Protein AF-A0A2E3FMR4-F1 (afdb_monomer)

pLDDT: mean 72.47, std 11.79, range [48.62, 92.38]

Sequence (76 aa):
MPRHMGINRAYVSGEIEKTPQEKQKELEEKMKKFLEKGGKIEKVLPGAAYNLGSMEKSGKPHWTDKELKDAAKKKD

Foldseek 3Di:
DDPDPDPPPPPPDDDDPPDPVVVVVVVVVVVVVCVVVVHDDDDDQPCLVVQQPDDDPVRHGPDDPVRSNVVSVVVD

Structure (mmCIF, N/CA/C/O backbone):
data_AF-A0A2E3FMR4-F1
#
_entry.id   AF-A0A2E3FMR4-F1
#
loop_
_atom_site.group_PDB
_atom_site.id
_atom_site.type_symbol
_atom_site.label_atom_id
_atom_site.label_alt_id
_atom_site.label_comp_id
_atom_site.label_asym_id
_atom_site.label_entity_id
_atom_site.label_seq_id
_atom_site.pdbx_PDB_ins_code
_atom_site.Cartn_x
_atom_site.Cartn_y
_atom_site.Cartn_z
_atom_site.occupancy
_atom_site.B_iso_or_equiv
_atom_site.auth_seq_id
_atom_site.auth_comp_id
_atom_site.auth_asym_id
_atom_site.auth_atom_id
_atom_site.pdbx_PDB_model_num
ATOM 1 N N . MET A 1 1 ? -0.851 -25.363 54.676 1.00 48.62 1 MET A N 1
ATOM 2 C CA . MET A 1 1 ? -0.752 -23.930 54.313 1.00 48.62 1 MET A CA 1
ATOM 3 C C . MET A 1 1 ? -0.697 -23.817 52.793 1.00 48.62 1 MET A C 1
ATOM 5 O O . MET A 1 1 ? 0.223 -24.399 52.224 1.00 48.62 1 MET A O 1
ATOM 9 N N . PRO A 1 2 ? -1.649 -23.160 52.108 1.00 51.22 2 PRO A N 1
ATOM 10 C CA . PRO A 1 2 ? -1.590 -23.033 50.652 1.00 51.22 2 PRO A CA 1
ATOM 11 C C . PRO A 1 2 ? -0.512 -22.015 50.247 1.00 51.22 2 PRO A C 1
ATOM 13 O O . PRO A 1 2 ? -0.571 -20.851 50.635 1.00 51.22 2 PRO A O 1
ATOM 16 N N . ARG A 1 3 ? 0.492 -22.472 49.484 1.00 57.16 3 ARG A N 1
ATOM 17 C CA . ARG A 1 3 ? 1.648 -21.695 48.993 1.00 57.16 3 ARG A CA 1
ATOM 18 C C . ARG A 1 3 ? 1.396 -21.042 47.629 1.00 57.16 3 ARG A C 1
ATOM 20 O O . ARG A 1 3 ? 2.174 -21.243 46.704 1.00 57.16 3 ARG A O 1
ATOM 27 N N . HIS A 1 4 ? 0.342 -20.250 47.487 1.00 59.62 4 HIS A N 1
ATOM 28 C CA . HIS A 1 4 ? 0.287 -19.300 46.375 1.00 59.62 4 HIS A CA 1
ATOM 29 C C . HIS A 1 4 ? -0.699 -18.174 46.684 1.00 59.62 4 HIS A C 1
ATOM 31 O O . HIS A 1 4 ? -1.907 -18.288 46.485 1.00 59.62 4 HIS A O 1
ATOM 37 N N . MET A 1 5 ? -0.168 -17.037 47.132 1.00 57.44 5 MET A N 1
ATOM 38 C CA . MET A 1 5 ? -0.831 -15.776 46.828 1.00 57.44 5 MET A CA 1
ATOM 39 C C . MET A 1 5 ? -0.733 -15.619 45.315 1.00 57.44 5 MET A C 1
ATOM 41 O O . MET A 1 5 ? 0.347 -15.360 44.784 1.00 57.44 5 MET A O 1
ATOM 45 N N . GLY A 1 6 ? -1.840 -15.905 44.625 1.00 60.06 6 GLY A N 1
ATOM 46 C CA . GLY A 1 6 ? -1.966 -15.648 43.200 1.00 60.06 6 GLY A CA 1
ATOM 47 C C . GLY A 1 6 ? -1.569 -14.201 42.972 1.00 60.06 6 GLY A C 1
ATOM 48 O O . GLY A 1 6 ? -2.135 -13.299 43.587 1.00 60.06 6 GLY A O 1
ATOM 49 N N . ILE A 1 7 ? -0.523 -14.001 42.177 1.00 60.84 7 ILE A N 1
ATOM 50 C CA . ILE A 1 7 ? -0.046 -12.679 41.798 1.00 60.84 7 ILE A CA 1
ATOM 51 C C . ILE A 1 7 ? -1.260 -11.963 41.215 1.00 60.84 7 ILE A C 1
ATOM 53 O O . ILE A 1 7 ? -1.719 -12.317 40.131 1.00 60.84 7 ILE A O 1
ATOM 57 N N . ASN A 1 8 ? -1.796 -10.989 41.949 1.00 60.09 8 ASN A N 1
ATOM 58 C CA . ASN A 1 8 ? -2.905 -10.155 41.510 1.00 60.09 8 ASN A CA 1
ATOM 59 C C . ASN A 1 8 ? -2.351 -9.151 40.484 1.00 60.09 8 ASN A C 1
ATOM 61 O O . ASN A 1 8 ? -2.257 -7.950 40.719 1.00 60.09 8 ASN A O 1
ATOM 65 N N . ARG A 1 9 ? -1.829 -9.680 39.374 1.00 60.53 9 ARG A N 1
ATOM 66 C CA . ARG A 1 9 ? -1.357 -8.910 38.234 1.00 60.53 9 ARG A CA 1
ATOM 67 C C . ARG A 1 9 ? -2.616 -8.465 37.513 1.00 60.53 9 AR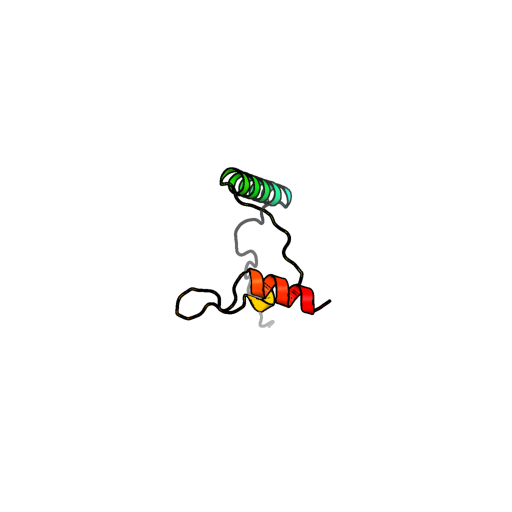G A C 1
ATOM 69 O O . ARG A 1 9 ? -3.296 -9.285 36.904 1.00 60.53 9 ARG A O 1
ATOM 76 N N . ALA A 1 10 ? -2.936 -7.181 37.610 1.00 63.28 10 ALA A N 1
ATOM 77 C CA . ALA A 1 10 ? -3.983 -6.577 36.805 1.00 63.28 10 ALA A CA 1
ATOM 78 C C . ALA A 1 10 ? -3.600 -6.713 35.320 1.00 63.28 10 ALA A C 1
ATOM 80 O O . ALA A 1 10 ? -2.847 -5.906 34.782 1.00 63.28 10 ALA A O 1
ATOM 81 N N . TYR A 1 11 ? -4.079 -7.767 34.660 1.00 62.06 11 TYR A N 1
ATOM 82 C CA . TYR A 1 11 ? -3.994 -7.928 33.210 1.00 62.06 11 TYR A CA 1
ATOM 83 C C . TYR A 1 11 ? -5.052 -7.049 32.537 1.00 62.06 11 TYR A C 1
ATOM 85 O O . TYR A 1 11 ? -5.946 -7.556 31.878 1.00 62.06 11 TYR A O 1
ATOM 93 N N . VAL A 1 12 ? -4.953 -5.730 32.699 1.00 62.44 12 VAL A N 1
ATOM 94 C CA . VAL A 1 12 ? -5.399 -4.790 31.664 1.00 62.44 12 VAL A CA 1
ATOM 95 C C . VAL A 1 12 ? -4.342 -3.698 31.581 1.00 62.44 12 VAL A C 1
ATOM 97 O O . VAL A 1 12 ? -4.312 -2.727 32.332 1.00 62.44 12 VAL A O 1
ATOM 100 N N . SER A 1 13 ? -3.403 -3.976 30.690 1.00 60.66 13 SER A N 1
ATOM 101 C CA . SER A 1 13 ? -2.338 -3.116 30.211 1.00 60.66 13 SER A CA 1
ATOM 102 C C . SER A 1 13 ? -2.868 -2.405 28.963 1.00 60.66 13 SER A C 1
ATOM 104 O O . SER A 1 13 ? -3.201 -3.075 27.992 1.00 60.66 13 SER A O 1
ATOM 106 N N . GLY A 1 14 ? -2.920 -1.070 28.981 1.00 68.75 14 GLY A N 1
ATOM 107 C CA . GLY A 1 14 ? -3.028 -0.250 27.765 1.00 68.75 14 GLY A CA 1
ATOM 108 C C . GLY A 1 14 ? -4.358 0.468 27.508 1.00 68.75 14 GLY A C 1
ATOM 109 O O . GLY A 1 14 ? -5.371 0.201 28.149 1.00 68.75 14 GLY A O 1
ATOM 110 N N . GLU A 1 15 ? -4.288 1.431 26.577 1.00 67.12 15 GLU A N 1
ATOM 111 C CA . GLU A 1 15 ? -5.386 2.285 26.105 1.00 67.12 15 GLU A CA 1
ATOM 112 C C . GLU A 1 15 ? -6.618 1.474 25.686 1.00 67.12 15 GLU A C 1
ATOM 114 O O . GLU A 1 15 ? -6.513 0.406 25.084 1.00 67.12 15 GLU A O 1
ATOM 119 N N . ILE A 1 16 ? -7.792 2.028 25.987 1.00 64.75 16 ILE A N 1
ATOM 120 C CA . ILE A 1 16 ? -9.098 1.470 25.638 1.00 64.75 16 ILE A CA 1
ATOM 121 C C . ILE A 1 16 ? -9.138 1.230 24.126 1.00 64.75 16 ILE A C 1
ATOM 123 O O . ILE A 1 16 ? -8.901 2.146 23.334 1.00 64.75 16 ILE A O 1
ATOM 127 N N . GLU A 1 17 ? -9.437 -0.003 23.721 1.00 67.19 17 GLU A N 1
ATOM 128 C CA . GLU A 1 17 ? -9.590 -0.342 22.313 1.00 67.19 17 GLU A CA 1
ATOM 129 C C . GLU A 1 17 ? -10.682 0.539 21.696 1.00 67.19 17 GLU A C 1
ATOM 131 O O . GLU A 1 17 ? -11.857 0.427 22.045 1.00 67.19 17 GLU A O 1
ATOM 136 N N . LYS A 1 18 ? -10.289 1.429 20.774 1.00 69.25 18 LYS A N 1
ATOM 137 C CA . LYS A 1 18 ? -11.238 2.253 20.013 1.00 69.25 18 LYS A CA 1
ATOM 138 C C . LYS A 1 18 ? -12.312 1.363 19.408 1.00 69.25 18 LYS A C 1
ATOM 140 O O . LYS A 1 18 ? -11.998 0.298 18.851 1.00 69.25 18 LYS A O 1
ATOM 145 N N . THR A 1 19 ? -13.555 1.826 19.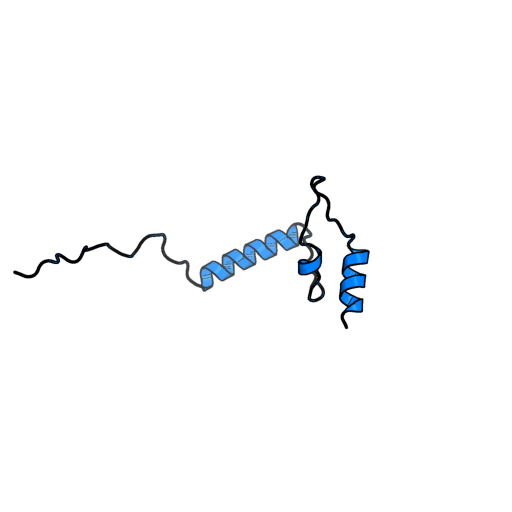480 1.00 81.50 19 THR A N 1
ATOM 146 C CA . THR A 1 19 ? -14.689 1.094 18.919 1.00 81.50 19 THR A CA 1
ATOM 147 C C . THR A 1 19 ? -14.453 0.831 17.424 1.00 81.50 19 THR A C 1
ATOM 149 O O . THR A 1 19 ? -13.778 1.620 16.748 1.00 81.50 19 THR A O 1
ATOM 152 N N . PRO A 1 20 ? -15.001 -0.256 16.851 1.00 82.06 20 PRO A N 1
ATOM 153 C CA . PRO A 1 20 ? -14.862 -0.524 15.418 1.00 82.06 20 PRO A CA 1
ATOM 154 C C . PRO A 1 20 ? -15.302 0.660 14.539 1.00 82.06 20 PRO A C 1
ATOM 156 O O . PRO A 1 20 ? -14.712 0.911 13.491 1.00 82.06 20 PRO A O 1
ATOM 159 N N . GLN A 1 21 ? -16.296 1.427 14.999 1.00 84.94 21 GLN A N 1
ATOM 160 C CA . GLN A 1 21 ? -16.835 2.595 14.300 1.00 84.94 21 GLN A CA 1
ATOM 161 C C . GLN A 1 21 ? -15.859 3.781 14.287 1.00 84.94 21 GLN A C 1
ATOM 163 O O . GLN A 1 21 ? -15.745 4.469 13.275 1.00 84.94 21 GLN A O 1
ATOM 168 N N . GLU A 1 22 ? -15.129 4.024 15.376 1.00 83.75 22 GLU A N 1
ATOM 169 C CA . GLU A 1 22 ? -14.103 5.075 15.424 1.00 83.75 22 GLU A CA 1
ATOM 170 C C . GLU A 1 22 ? -12.907 4.725 14.538 1.00 83.75 22 GLU A C 1
ATOM 172 O O . GLU A 1 22 ? -12.424 5.572 13.787 1.00 83.75 22 GLU A O 1
ATOM 177 N N . LYS A 1 23 ? -12.484 3.454 14.540 1.00 84.81 23 LYS A N 1
ATOM 178 C CA . LYS A 1 23 ? -11.429 2.967 13.637 1.00 84.81 23 LYS A CA 1
ATOM 179 C C . LYS A 1 23 ? -11.817 3.155 12.169 1.00 84.81 23 LYS A C 1
ATOM 181 O O . LYS A 1 23 ? -10.985 3.586 11.375 1.00 84.81 23 LYS A O 1
ATOM 186 N N . GLN A 1 24 ? -13.075 2.887 11.816 1.00 86.50 24 GLN A N 1
ATOM 187 C CA . GLN A 1 24 ? -13.585 3.084 10.459 1.00 86.50 24 GLN A CA 1
ATOM 188 C C . GLN A 1 24 ? -13.482 4.553 10.016 1.00 86.50 24 GLN A C 1
ATOM 190 O O . GLN A 1 24 ? -12.953 4.830 8.941 1.00 86.50 24 GLN A O 1
ATOM 195 N N . LYS A 1 25 ? -13.899 5.501 10.867 1.00 90.31 25 LYS A N 1
ATOM 196 C CA . LYS A 1 25 ? -13.807 6.942 10.570 1.00 90.31 25 LYS A CA 1
ATOM 197 C C . LYS A 1 25 ? -12.364 7.398 10.358 1.00 90.31 25 LYS A C 1
ATOM 199 O O . LYS A 1 25 ? -12.069 8.096 9.392 1.00 90.31 25 LYS A O 1
ATOM 204 N N . GLU A 1 26 ? -11.445 6.957 11.215 1.00 88.12 26 GLU A N 1
ATOM 205 C CA . GLU A 1 26 ? -10.022 7.289 11.075 1.00 88.12 26 GLU A CA 1
ATOM 206 C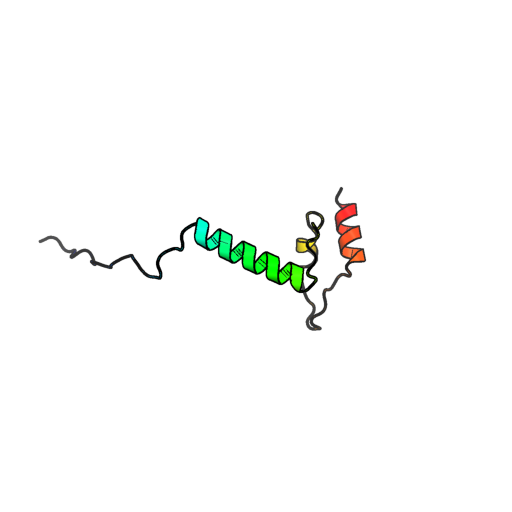 C . GLU A 1 26 ? -9.418 6.749 9.770 1.00 88.12 26 GLU A C 1
ATOM 208 O O . GLU A 1 26 ? -8.557 7.394 9.164 1.00 88.12 26 GLU A O 1
ATOM 213 N N . LEU A 1 27 ? -9.845 5.562 9.331 1.00 88.00 27 LEU A N 1
ATOM 214 C CA . LEU A 1 27 ? -9.414 4.974 8.063 1.00 88.00 27 LEU A CA 1
ATOM 215 C C . LEU A 1 27 ? -9.978 5.740 6.863 1.00 88.00 27 LEU A C 1
ATOM 217 O O . LEU A 1 27 ? -9.239 6.015 5.917 1.00 88.00 27 LEU A O 1
ATOM 221 N N . GLU A 1 28 ? -11.249 6.134 6.913 1.00 90.25 28 GLU A N 1
ATOM 222 C CA . GLU A 1 28 ? -11.897 6.927 5.864 1.00 90.25 28 GLU A CA 1
ATOM 223 C C . GLU A 1 28 ? -11.253 8.308 5.709 1.00 90.25 28 GLU A C 1
ATOM 225 O O . GLU A 1 28 ? -10.964 8.733 4.589 1.00 90.25 28 GLU A O 1
ATOM 230 N N . GLU A 1 29 ? -10.923 8.985 6.812 1.00 92.38 29 GLU A N 1
ATOM 231 C CA . GLU A 1 29 ? -10.194 1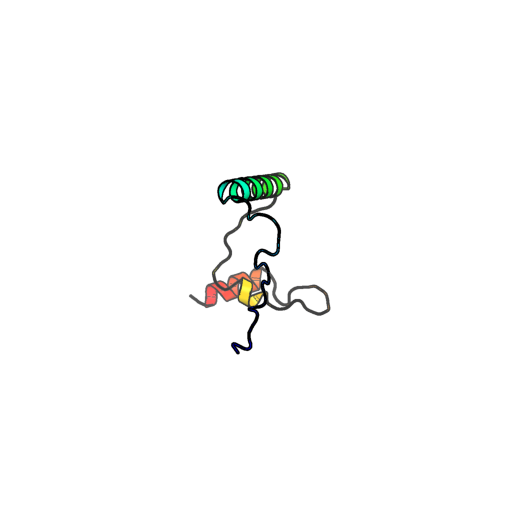0.256 6.768 1.00 92.38 29 GLU A CA 1
ATOM 232 C C . GLU A 1 29 ? -8.805 10.112 6.136 1.00 92.38 29 GLU A C 1
ATOM 234 O O . GLU A 1 29 ? -8.377 10.963 5.350 1.00 92.38 29 GLU A O 1
ATOM 239 N N . LYS A 1 30 ? -8.084 9.034 6.463 1.00 89.50 30 LYS A N 1
ATOM 240 C CA . LYS A 1 30 ? -6.774 8.737 5.866 1.00 89.50 30 LYS A CA 1
ATOM 241 C C . LYS A 1 30 ? -6.900 8.436 4.375 1.00 89.50 30 LYS A C 1
ATOM 243 O O . LYS A 1 30 ? -6.083 8.927 3.597 1.00 89.50 30 LYS A O 1
ATOM 248 N N . MET A 1 31 ? -7.933 7.694 3.975 1.00 88.19 31 MET A N 1
ATOM 249 C CA . MET A 1 31 ? -8.222 7.407 2.572 1.00 88.19 31 MET A CA 1
ATOM 250 C C . MET A 1 31 ? -8.528 8.693 1.802 1.00 88.19 31 MET A C 1
ATOM 252 O O . MET A 1 31 ? -7.955 8.934 0.742 1.00 88.19 31 MET A O 1
ATOM 256 N N . LYS A 1 32 ? -9.361 9.573 2.365 1.00 90.75 32 LYS A N 1
ATOM 257 C CA . LYS A 1 32 ? -9.684 10.866 1.759 1.00 90.75 32 LYS A CA 1
ATOM 258 C C . LYS A 1 32 ? -8.434 11.730 1.573 1.00 90.75 32 LYS A C 1
ATOM 260 O O . LYS A 1 32 ? -8.179 12.196 0.468 1.00 90.75 32 LYS A O 1
ATOM 265 N N . LYS A 1 33 ? -7.598 11.853 2.611 1.00 91.12 33 LYS A N 1
ATOM 266 C CA . LYS A 1 33 ? -6.313 12.577 2.543 1.00 91.12 33 LYS A CA 1
ATOM 267 C C . LYS A 1 33 ? -5.352 11.980 1.510 1.00 91.12 33 LYS A C 1
ATOM 269 O O . LYS A 1 33 ? -4.571 12.712 0.910 1.00 91.12 33 LYS A O 1
ATOM 274 N N . PHE A 1 34 ? -5.366 10.662 1.314 1.00 91.62 34 PHE A N 1
ATOM 275 C CA . PHE A 1 34 ? -4.556 9.992 0.293 1.00 91.62 34 PHE A CA 1
ATOM 276 C C . PHE A 1 34 ? -5.033 10.337 -1.124 1.00 91.62 34 PHE A C 1
ATOM 278 O O . PHE A 1 34 ? -4.215 10.687 -1.974 1.00 91.62 34 PHE A O 1
ATOM 285 N N . LEU A 1 35 ? -6.349 10.313 -1.353 1.00 87.25 35 LEU A N 1
ATOM 286 C CA . LEU A 1 35 ? -6.955 10.673 -2.637 1.00 87.25 35 LEU A CA 1
ATOM 287 C C . LEU A 1 35 ? -6.762 12.160 -2.972 1.00 87.25 35 LEU A C 1
ATOM 289 O O . LEU A 1 35 ? -6.398 12.487 -4.097 1.00 87.25 35 LEU A O 1
ATOM 293 N N . GLU A 1 36 ? -6.923 13.059 -1.994 1.00 89.81 36 GLU A N 1
ATOM 294 C CA . GLU A 1 36 ? -6.697 14.507 -2.160 1.00 89.81 36 GLU A CA 1
ATOM 295 C C . GLU A 1 36 ? -5.252 14.836 -2.559 1.00 89.81 36 GLU A C 1
ATOM 297 O O . GLU A 1 36 ? -5.011 15.754 -3.338 1.00 89.81 36 GLU A O 1
ATOM 302 N N . LYS A 1 37 ? -4.280 14.052 -2.079 1.00 89.50 37 LYS A N 1
ATOM 303 C CA . LYS A 1 37 ? -2.865 14.178 -2.464 1.00 89.50 37 LYS A CA 1
ATOM 304 C C . LYS A 1 37 ? -2.557 13.639 -3.868 1.00 89.50 37 LYS A C 1
ATOM 306 O O . LYS A 1 37 ? -1.401 13.675 -4.279 1.00 89.50 37 LYS A O 1
ATOM 311 N N . GLY A 1 38 ? -3.551 13.122 -4.596 1.00 84.31 38 GLY A N 1
ATOM 312 C CA . GLY A 1 38 ? -3.364 12.487 -5.903 1.00 84.31 38 GLY A CA 1
ATOM 313 C C . GLY A 1 38 ? -2.867 11.041 -5.821 1.00 84.31 38 GLY A C 1
ATOM 314 O O . GLY A 1 38 ? -2.365 10.504 -6.811 1.00 84.31 38 GLY A O 1
ATOM 315 N N . GLY A 1 39 ? -2.989 10.402 -4.653 1.00 80.44 39 GLY A N 1
ATOM 316 C CA . GLY A 1 39 ? -2.705 8.983 -4.486 1.00 80.44 39 GLY A CA 1
ATOM 317 C C . GLY A 1 39 ? -3.653 8.130 -5.331 1.00 80.44 39 GLY A C 1
ATOM 318 O O . GLY A 1 39 ? -4.865 8.344 -5.334 1.00 80.44 39 GLY A O 1
ATOM 319 N N . LYS A 1 40 ? -3.104 7.152 -6.056 1.00 80.62 40 LYS A N 1
ATOM 320 C CA . LYS A 1 40 ? -3.873 6.214 -6.885 1.00 80.62 40 LYS A CA 1
ATOM 321 C C . LYS A 1 40 ? -3.998 4.870 -6.183 1.00 80.62 40 LYS A C 1
ATOM 323 O O . LYS A 1 40 ? -3.022 4.359 -5.641 1.00 80.62 40 LYS A O 1
ATOM 328 N N . ILE A 1 41 ? -5.197 4.295 -6.217 1.00 79.69 41 ILE A N 1
ATOM 329 C CA . ILE A 1 41 ? -5.462 2.941 -5.727 1.00 79.69 41 ILE A CA 1
ATOM 330 C C . ILE A 1 41 ? -5.552 2.036 -6.951 1.00 79.69 41 ILE A C 1
ATOM 332 O O . ILE A 1 41 ? -6.551 2.050 -7.666 1.00 79.69 41 ILE A O 1
ATOM 336 N N . GLU A 1 42 ? -4.502 1.260 -7.198 1.00 79.50 42 GLU A N 1
ATOM 337 C CA . GLU A 1 42 ? -4.467 0.277 -8.279 1.00 79.50 42 GLU A CA 1
ATOM 338 C C . GLU A 1 42 ? -4.340 -1.124 -7.683 1.00 79.50 42 GLU A C 1
ATOM 340 O O . GLU A 1 42 ? -3.492 -1.384 -6.825 1.00 79.50 42 GLU A O 1
ATOM 345 N N . LYS A 1 43 ? -5.207 -2.042 -8.124 1.00 76.56 43 LYS A N 1
ATOM 346 C CA . LYS A 1 43 ? -5.079 -3.454 -7.761 1.00 76.56 43 LYS A CA 1
ATOM 347 C C . LYS A 1 43 ? -3.903 -4.041 -8.528 1.00 76.56 43 LYS A C 1
ATOM 349 O O . LYS A 1 43 ? -3.924 -4.097 -9.756 1.00 76.56 43 LYS A O 1
ATOM 354 N N . VAL A 1 44 ? -2.888 -4.479 -7.795 1.00 70.88 44 VAL A N 1
ATOM 355 C CA . VAL A 1 44 ? -1.735 -5.172 -8.369 1.00 70.88 44 VAL A CA 1
ATOM 356 C C . VAL A 1 44 ? -2.099 -6.629 -8.647 1.00 70.88 44 VAL A C 1
ATOM 358 O O . VAL A 1 44 ? -2.923 -7.215 -7.941 1.00 70.88 44 VAL A O 1
ATOM 361 N N . LEU A 1 45 ? -1.481 -7.215 -9.672 1.00 71.12 45 LEU A N 1
ATOM 362 C CA . LEU A 1 45 ? -1.625 -8.639 -9.966 1.00 71.12 45 LEU A CA 1
ATOM 363 C C . LEU A 1 45 ? -1.156 -9.489 -8.769 1.00 71.12 45 LEU A C 1
ATOM 365 O O . LEU A 1 45 ? -0.207 -9.099 -8.071 1.00 71.12 45 LEU A O 1
ATOM 369 N N . PRO A 1 46 ? -1.790 -10.650 -8.523 1.00 65.06 46 PRO A N 1
ATOM 370 C CA . PRO A 1 46 ? -1.355 -11.562 -7.473 1.00 65.06 46 PRO A CA 1
ATOM 371 C C . PRO A 1 46 ? 0.118 -11.951 -7.689 1.00 65.06 46 PRO A C 1
ATOM 373 O O . PRO A 1 46 ? 0.534 -12.286 -8.792 1.00 65.06 46 PRO A O 1
ATOM 376 N N . GLY A 1 47 ? 0.936 -11.864 -6.635 1.00 62.84 47 GLY A N 1
ATOM 377 C CA . GLY A 1 47 ? 2.366 -12.206 -6.686 1.00 62.84 47 GLY A CA 1
ATOM 378 C C . GLY A 1 47 ? 3.328 -11.063 -7.040 1.00 62.84 47 GLY A C 1
ATOM 379 O O . GLY A 1 47 ? 4.532 -11.233 -6.865 1.00 62.84 47 GLY A O 1
ATOM 380 N N . ALA A 1 48 ? 2.845 -9.878 -7.433 1.00 60.72 48 ALA A N 1
ATOM 381 C CA . ALA A 1 48 ? 3.721 -8.736 -7.732 1.00 60.72 48 ALA A CA 1
ATOM 382 C C . ALA A 1 48 ? 4.560 -8.283 -6.515 1.00 60.72 48 ALA A C 1
ATOM 384 O O . ALA A 1 48 ? 5.740 -7.972 -6.651 1.00 60.72 48 ALA A O 1
ATOM 385 N N . ALA A 1 49 ? 3.979 -8.323 -5.310 1.00 59.38 49 ALA A N 1
ATOM 386 C CA . ALA A 1 49 ? 4.681 -8.000 -4.065 1.00 59.38 49 ALA A CA 1
ATOM 387 C C . ALA A 1 49 ? 5.760 -9.032 -3.685 1.00 59.38 49 ALA A C 1
ATOM 389 O O . ALA A 1 49 ? 6.753 -8.668 -3.064 1.00 59.38 49 ALA A O 1
ATOM 390 N N . TYR A 1 50 ? 5.591 -10.301 -4.079 1.00 58.38 50 TYR A N 1
ATOM 391 C CA . TYR A 1 50 ? 6.576 -11.357 -3.815 1.00 58.38 50 TYR A CA 1
ATOM 392 C C . TYR A 1 50 ? 7.871 -11.108 -4.599 1.00 58.38 50 TYR A C 1
ATOM 394 O 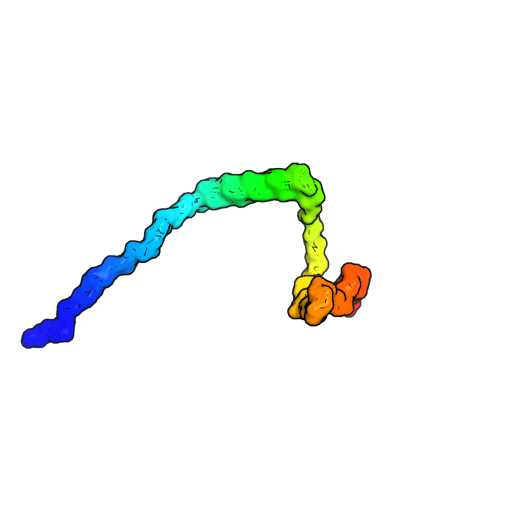O . TYR A 1 50 ? 8.966 -11.289 -4.075 1.00 58.38 50 TYR A O 1
ATOM 402 N N . ASN A 1 51 ? 7.740 -10.609 -5.830 1.00 58.69 51 ASN A N 1
ATOM 403 C CA . ASN A 1 51 ? 8.881 -10.259 -6.669 1.00 58.69 51 ASN A CA 1
ATOM 404 C C . ASN A 1 51 ? 9.508 -8.906 -6.284 1.00 58.69 51 ASN A C 1
ATOM 406 O O . ASN A 1 51 ? 10.658 -8.675 -6.605 1.00 58.69 51 ASN A O 1
ATOM 410 N N . LEU A 1 52 ? 8.821 -8.014 -5.561 1.00 58.53 52 LEU A N 1
ATOM 411 C CA . LEU A 1 52 ? 9.393 -6.736 -5.090 1.00 58.53 52 LEU A CA 1
ATOM 412 C C . LEU A 1 52 ? 10.245 -6.895 -3.807 1.00 58.53 52 LEU A C 1
ATOM 414 O O . LEU A 1 52 ? 10.654 -5.913 -3.194 1.00 58.53 52 LEU A O 1
ATOM 418 N N . GLY A 1 53 ? 10.491 -8.130 -3.358 1.00 57.00 53 GLY A N 1
ATOM 419 C CA . GLY A 1 53 ? 10.981 -8.443 -2.011 1.00 57.00 53 GLY A CA 1
ATOM 420 C C . GLY A 1 53 ? 12.420 -8.035 -1.674 1.00 57.00 53 GLY A C 1
ATOM 421 O O . GLY A 1 53 ? 12.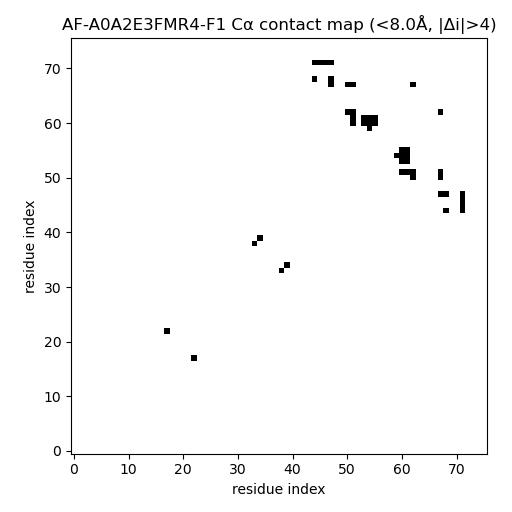879 -8.347 -0.578 1.00 57.00 53 GLY A O 1
ATOM 422 N N . SER A 1 54 ? 13.154 -7.358 -2.561 1.00 62.66 54 SER A N 1
ATOM 423 C CA . SER A 1 54 ? 14.515 -6.913 -2.255 1.00 62.66 54 SER A CA 1
ATOM 424 C C . SER A 1 54 ? 14.850 -5.586 -2.930 1.00 62.66 54 SER A C 1
ATOM 426 O O . SER A 1 54 ? 14.873 -5.476 -4.157 1.00 62.66 54 SER A O 1
ATOM 428 N N . MET A 1 55 ? 15.100 -4.566 -2.105 1.00 71.31 55 MET A N 1
ATOM 429 C CA . MET A 1 55 ? 15.801 -3.364 -2.540 1.00 71.31 55 MET A CA 1
ATOM 430 C C . MET A 1 55 ? 17.292 -3.668 -2.523 1.00 71.31 55 MET A C 1
ATOM 432 O O . MET A 1 55 ? 17.819 -4.209 -1.549 1.00 71.31 55 MET A O 1
ATOM 436 N N . GLU A 1 56 ? 17.983 -3.286 -3.587 1.00 74.50 56 GLU A N 1
ATOM 437 C CA . GLU A 1 56 ? 19.435 -3.285 -3.588 1.00 74.50 56 GLU A CA 1
ATOM 438 C C . GLU A 1 56 ? 19.976 -2.318 -2.524 1.00 74.50 56 GLU A C 1
ATOM 440 O O . GLU A 1 56 ? 19.298 -1.383 -2.089 1.00 74.50 56 GLU A O 1
ATOM 445 N N . LYS A 1 57 ? 21.264 -2.446 -2.182 1.00 77.12 57 LYS A N 1
ATOM 446 C CA . LYS A 1 57 ? 21.967 -1.456 -1.339 1.00 77.12 57 LYS A CA 1
ATOM 447 C C . LYS A 1 57 ? 21.926 -0.032 -1.919 1.00 77.12 57 LYS A C 1
ATOM 449 O O . LYS A 1 57 ? 22.169 0.925 -1.193 1.00 77.12 57 LYS A O 1
ATOM 454 N N . SER A 1 58 ? 21.612 0.104 -3.209 1.00 77.31 58 SER A N 1
ATOM 455 C CA . SER A 1 58 ? 21.403 1.370 -3.917 1.00 77.31 58 SER A CA 1
ATOM 456 C C . SER A 1 58 ? 20.052 2.042 -3.609 1.00 77.31 58 SER A C 1
ATOM 458 O O . SER A 1 58 ? 19.803 3.149 -4.087 1.00 77.31 58 SER A O 1
ATOM 460 N N . GLY A 1 59 ? 19.173 1.392 -2.832 1.00 75.81 59 GLY A N 1
ATOM 461 C CA . GLY A 1 59 ? 17.819 1.867 -2.528 1.00 75.81 59 GLY A CA 1
ATOM 462 C C . GLY A 1 59 ? 16.834 1.708 -3.690 1.00 75.81 59 GLY A C 1
ATOM 463 O O . GLY A 1 5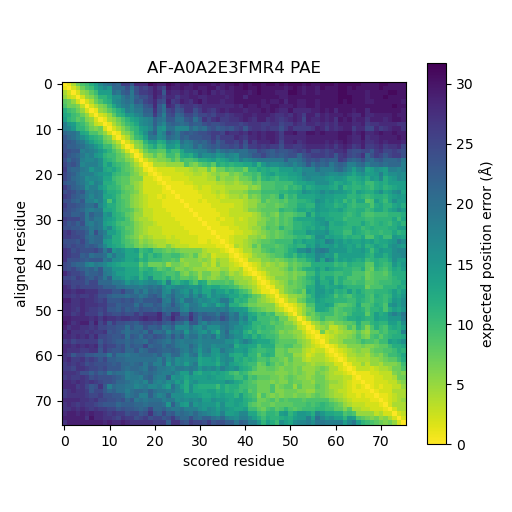9 ? 15.717 2.216 -3.619 1.00 75.81 59 GLY A O 1
ATOM 464 N N . LYS A 1 60 ? 17.239 1.027 -4.770 1.00 75.44 60 LYS A N 1
ATOM 465 C CA . LYS A 1 60 ? 16.410 0.778 -5.952 1.00 75.44 60 LYS A CA 1
ATOM 466 C C . LYS A 1 60 ? 15.912 -0.671 -5.966 1.00 75.44 60 LYS A C 1
ATOM 468 O O . LYS A 1 60 ? 16.644 -1.565 -5.535 1.00 75.44 60 LYS A O 1
ATOM 473 N N . PRO A 1 61 ? 14.687 -0.926 -6.453 1.00 76.75 61 PRO A N 1
ATOM 474 C CA . PRO A 1 61 ? 14.223 -2.284 -6.713 1.00 76.75 61 PRO A CA 1
ATOM 475 C C . PRO A 1 61 ? 15.100 -2.982 -7.755 1.00 76.75 61 PRO A C 1
ATOM 477 O O . PRO A 1 61 ? 15.512 -2.355 -8.730 1.00 76.75 61 PRO A O 1
ATOM 480 N N . HIS A 1 62 ? 15.333 -4.283 -7.566 1.00 75.38 62 HIS A N 1
ATOM 481 C CA . HIS A 1 62 ? 16.060 -5.110 -8.537 1.00 75.38 62 HIS A CA 1
ATOM 482 C C . HIS A 1 62 ? 15.326 -5.247 -9.881 1.00 75.38 62 HIS A C 1
ATOM 484 O O . HIS A 1 62 ? 15.970 -5.388 -10.916 1.00 75.38 62 HIS A O 1
ATOM 490 N N . TRP A 1 63 ? 13.990 -5.206 -9.870 1.00 74.19 63 TRP A N 1
ATOM 491 C CA . TRP A 1 63 ? 13.154 -5.372 -11.060 1.00 74.19 63 TRP A CA 1
ATOM 492 C C . TRP A 1 63 ? 12.352 -4.111 -11.355 1.00 74.19 63 TRP A C 1
ATOM 494 O O . TRP A 1 63 ? 11.828 -3.460 -10.449 1.00 74.19 63 TRP A O 1
ATOM 504 N N . THR A 1 64 ? 12.223 -3.792 -12.639 1.00 79.56 64 THR A N 1
ATOM 505 C CA . THR A 1 64 ? 11.390 -2.684 -13.112 1.00 79.56 64 THR A CA 1
ATOM 506 C C . THR A 1 64 ? 9.902 -3.043 -13.082 1.00 79.56 64 THR A C 1
ATOM 508 O O . THR A 1 64 ? 9.518 -4.208 -13.192 1.00 79.56 64 THR A O 1
ATOM 511 N N . ASP A 1 65 ? 9.029 -2.032 -13.032 1.00 74.69 65 ASP A N 1
ATOM 512 C CA . ASP A 1 65 ? 7.569 -2.222 -13.071 1.00 74.69 65 ASP A CA 1
ATOM 513 C C . ASP A 1 65 ? 7.089 -3.051 -14.272 1.00 74.69 65 ASP A C 1
ATOM 515 O O . ASP A 1 65 ? 6.087 -3.765 -14.180 1.00 74.69 65 ASP A O 1
ATOM 519 N N . LYS A 1 66 ? 7.784 -2.954 -15.413 1.00 78.31 66 LYS A N 1
ATOM 520 C CA . LYS A 1 66 ? 7.464 -3.728 -16.619 1.00 78.31 66 LYS A CA 1
ATOM 521 C C . LYS A 1 66 ? 7.794 -5.205 -16.424 1.00 78.31 66 LYS A C 1
ATOM 523 O O . LYS A 1 66 ? 6.935 -6.049 -16.651 1.00 78.31 66 LYS A O 1
ATOM 528 N N . GLU A 1 67 ? 8.990 -5.505 -15.924 1.00 74.62 67 GLU A N 1
ATOM 529 C CA . GLU A 1 67 ? 9.437 -6.878 -15.662 1.00 74.62 67 GLU A CA 1
ATOM 530 C C . GLU A 1 67 ? 8.585 -7.560 -14.590 1.00 74.62 67 GLU A C 1
ATOM 532 O O . GLU A 1 67 ? 8.252 -8.734 -14.728 1.00 74.62 67 GLU A O 1
ATOM 537 N N . LEU A 1 68 ? 8.160 -6.819 -13.561 1.00 72.19 68 LEU A N 1
ATOM 538 C CA . LEU A 1 68 ? 7.241 -7.321 -12.537 1.00 72.19 68 LEU A CA 1
ATOM 539 C C . LEU A 1 68 ? 5.871 -7.679 -13.125 1.00 72.19 68 LEU A C 1
ATOM 541 O O . LEU A 1 68 ? 5.322 -8.738 -12.813 1.00 72.19 68 LEU A O 1
ATOM 545 N N . LYS A 1 69 ? 5.325 -6.821 -13.997 1.00 72.69 69 LYS A N 1
ATOM 546 C CA . LYS A 1 69 ? 4.051 -7.068 -14.690 1.00 72.69 69 LYS A CA 1
ATOM 547 C C . LYS A 1 69 ? 4.145 -8.252 -15.650 1.00 72.69 69 LYS A C 1
ATOM 549 O O . LYS A 1 69 ? 3.207 -9.041 -15.720 1.00 72.69 69 LYS A O 1
ATOM 554 N N . ASP A 1 70 ? 5.261 -8.409 -16.351 1.00 75.75 70 ASP A N 1
ATOM 555 C CA . ASP A 1 70 ? 5.466 -9.525 -17.275 1.00 75.75 70 ASP A CA 1
ATOM 556 C C . ASP A 1 70 ? 5.727 -10.847 -16.539 1.00 75.75 70 ASP A C 1
ATOM 558 O O . ASP A 1 70 ? 5.210 -11.887 -16.942 1.00 75.75 70 ASP A O 1
ATOM 562 N N . ALA A 1 71 ? 6.461 -10.824 -15.423 1.00 67.06 71 ALA A N 1
ATOM 563 C CA . ALA A 1 71 ? 6.654 -11.992 -14.564 1.00 67.06 71 ALA A CA 1
ATOM 564 C C . ALA A 1 71 ? 5.343 -12.461 -13.913 1.00 67.06 71 ALA A C 1
ATOM 566 O O . ALA A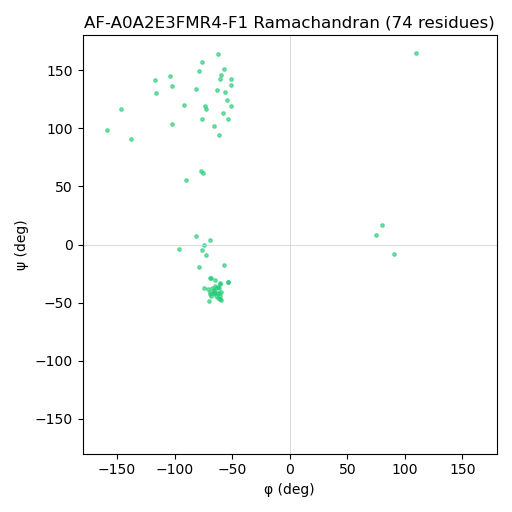 1 71 ? 5.132 -13.663 -13.777 1.00 67.06 71 ALA A O 1
ATOM 567 N N . ALA A 1 72 ? 4.454 -11.531 -13.544 1.00 65.00 72 ALA A N 1
ATOM 568 C CA . ALA A 1 72 ? 3.129 -11.865 -13.028 1.00 65.00 72 ALA A CA 1
ATOM 569 C C . ALA A 1 72 ? 2.246 -12.537 -14.097 1.00 65.00 72 ALA A C 1
ATOM 571 O O . ALA A 1 72 ? 1.609 -13.537 -13.7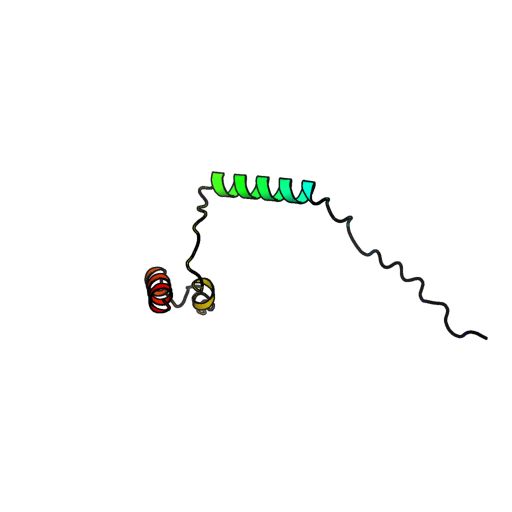96 1.00 65.00 72 ALA A O 1
ATOM 572 N N . LYS A 1 73 ? 2.272 -12.053 -15.348 1.00 66.69 73 LYS A N 1
ATOM 573 C CA . LYS A 1 73 ? 1.509 -12.631 -16.475 1.00 66.69 73 LYS A CA 1
ATOM 574 C C . LYS A 1 73 ? 2.001 -14.003 -16.939 1.00 66.69 73 LYS A C 1
ATOM 576 O O . LYS A 1 73 ? 1.226 -14.765 -17.488 1.00 66.69 73 LYS A O 1
ATOM 581 N N . LYS A 1 74 ? 3.293 -14.309 -16.778 1.00 60.06 74 LYS A N 1
ATOM 582 C CA . LYS A 1 74 ? 3.877 -15.613 -17.161 1.00 60.06 74 LYS A CA 1
ATOM 583 C C . LYS A 1 74 ? 3.488 -16.759 -16.221 1.00 60.06 74 LYS A C 1
ATOM 585 O O . LYS A 1 74 ? 3.868 -17.896 -16.481 1.00 60.06 74 LYS A O 1
ATOM 590 N N . LYS A 1 75 ? 2.852 -16.448 -15.089 1.00 56.34 75 LYS A N 1
ATOM 591 C CA . LYS A 1 75 ? 2.488 -17.419 -14.053 1.00 56.34 75 LYS A CA 1
ATOM 592 C C . LYS A 1 75 ? 1.045 -17.927 -14.181 1.00 56.34 75 LYS A C 1
ATOM 594 O O . LYS A 1 75 ? 0.677 -18.798 -13.395 1.00 56.34 75 LYS A O 1
ATOM 599 N N . ASP A 1 76 ? 0.292 -17.378 -15.136 1.00 49.19 76 ASP A N 1
ATOM 600 C CA . ASP A 1 76 ? -1.016 -17.851 -15.609 1.00 49.19 76 ASP A CA 1
ATOM 601 C C . ASP A 1 76 ? -0.832 -18.802 -16.806 1.00 49.19 76 ASP A C 1
ATOM 603 O O . ASP A 1 76 ? -1.594 -19.791 -16.893 1.00 49.19 76 ASP A O 1
#

Secondary structure (DSSP, 8-state):
-------------SS----HHHHHHHHHHHHHHHHHTT----PPPTTHHHHT--B-TTSSBSS-HHHHHHHHHTT-

Solvent-accessible surface area (backbone atoms only — not comparable to full-atom values): 5146 Å² total; per-residue (Å²): 132,88,92,65,84,72,79,85,69,78,89,77,83,77,81,80,80,71,51,74,68,57,52,50,53,56,50,51,54,51,50,51,56,40,47,75,73,67,53,80,91,74,89,73,63,81,64,43,69,69,75,62,71,49,63,42,98,84,75,42,65,79,65,53,77,64,57,43,53,51,59,41,61,72,75,112

Mean predicted aligned error: 14.97 Å

Radius of gyration: 23.64 Å; Cα contacts (8 Å, |Δi|>4): 24; chains: 1; bounding box: 39×38×72 Å